Protein AF-A0A941G552-F1 (afdb_monomer_lite)

Structure (mmCIF, N/CA/C/O backbone):
data_AF-A0A941G552-F1
#
_entry.id   AF-A0A941G552-F1
#
loop_
_atom_site.group_PDB
_atom_site.id
_atom_site.type_symbol
_atom_site.label_atom_id
_atom_site.label_alt_id
_atom_site.label_comp_id
_atom_site.label_asym_id
_atom_site.label_entity_id
_atom_site.label_seq_id
_atom_site.pdbx_PDB_ins_code
_atom_site.Cartn_x
_atom_site.Cartn_y
_atom_site.Cartn_z
_atom_site.occupancy
_atom_site.B_iso_or_equiv
_atom_site.auth_seq_id
_atom_site.auth_comp_id
_atom_site.auth_asym_id
_atom_site.auth_atom_id
_atom_site.pdbx_PDB_model_num
ATOM 1 N N . ARG A 1 1 ? -12.454 6.865 2.301 1.00 63.09 1 ARG A N 1
ATOM 2 C CA . ARG A 1 1 ? -11.641 7.529 3.377 1.00 63.09 1 ARG A CA 1
ATOM 3 C C . ARG A 1 1 ? -10.643 6.498 3.904 1.00 63.09 1 ARG A C 1
ATOM 5 O O . ARG A 1 1 ? -11.066 5.371 4.062 1.00 63.09 1 ARG A O 1
ATOM 12 N N . ILE A 1 2 ? -9.383 6.837 4.217 1.00 68.19 2 ILE A N 1
ATOM 13 C CA . ILE A 1 2 ? -8.375 5.831 4.645 1.00 68.19 2 ILE A CA 1
ATOM 14 C C . ILE A 1 2 ? -8.476 5.408 6.127 1.00 68.19 2 ILE A C 1
ATOM 16 O O . ILE A 1 2 ? -7.845 4.450 6.547 1.00 68.19 2 ILE A O 1
ATOM 20 N N . ALA A 1 3 ? -9.291 6.089 6.937 1.00 70.69 3 ALA A N 1
ATOM 21 C CA . ALA A 1 3 ? -9.431 5.796 8.368 1.00 70.69 3 ALA A CA 1
ATOM 22 C C . ALA A 1 3 ? -9.748 4.318 8.720 1.00 70.69 3 ALA A C 1
ATOM 24 O O . ALA A 1 3 ? -9.161 3.827 9.684 1.00 70.69 3 ALA A O 1
ATOM 25 N N . PRO A 1 4 ? -10.599 3.582 7.969 1.00 74.56 4 PRO A N 1
ATOM 26 C CA . PRO A 1 4 ? -10.932 2.191 8.291 1.00 74.56 4 PRO A CA 1
ATOM 27 C C . PRO A 1 4 ? -9.757 1.212 8.180 1.00 74.56 4 PRO A C 1
ATOM 29 O O . PRO A 1 4 ? -9.762 0.198 8.869 1.00 74.56 4 PRO A O 1
ATOM 32 N N . VAL A 1 5 ? -8.734 1.513 7.368 1.00 73.75 5 VAL A N 1
ATOM 33 C CA . VAL A 1 5 ? -7.573 0.615 7.215 1.00 73.75 5 VAL A CA 1
ATOM 34 C C . VAL A 1 5 ? -6.493 0.829 8.264 1.00 73.75 5 VAL A C 1
ATOM 36 O O . VAL A 1 5 ? -5.571 0.025 8.362 1.00 73.75 5 VAL A O 1
ATOM 39 N N . ILE A 1 6 ? -6.594 1.883 9.075 1.00 77.56 6 ILE A N 1
ATOM 40 C CA . ILE A 1 6 ? -5.566 2.20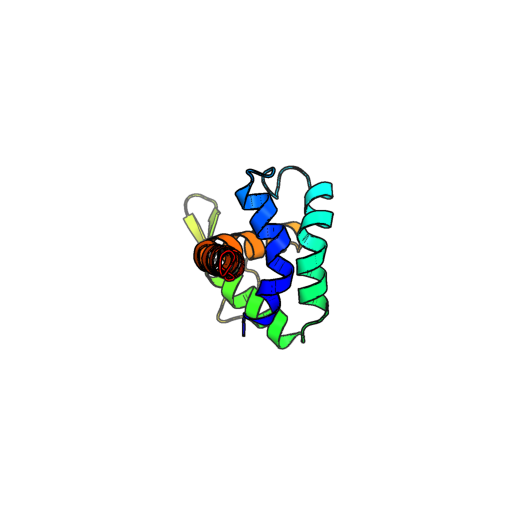3 10.068 1.00 77.56 6 ILE A CA 1
ATOM 41 C C . ILE A 1 6 ? -5.526 1.154 11.191 1.00 77.56 6 ILE A C 1
ATOM 43 O O . ILE A 1 6 ? -4.440 0.624 11.425 1.00 77.56 6 ILE A O 1
ATOM 47 N N . PRO A 1 7 ? -6.641 0.788 11.865 1.00 80.56 7 PRO A N 1
ATOM 48 C CA . PRO A 1 7 ? -6.585 -0.191 12.954 1.00 80.56 7 PRO A CA 1
ATOM 49 C C . PRO A 1 7 ? -6.032 -1.568 12.535 1.00 80.56 7 PRO A C 1
ATOM 51 O O . PRO A 1 7 ? -5.147 -2.066 13.233 1.00 80.56 7 PRO A O 1
ATOM 54 N N . PRO A 1 8 ? -6.445 -2.162 11.394 1.00 81.38 8 PRO A N 1
ATOM 55 C CA . PRO A 1 8 ? -5.886 -3.435 10.934 1.00 81.38 8 PRO A CA 1
ATOM 56 C C . PRO A 1 8 ? -4.397 -3.379 10.556 1.00 81.38 8 PRO A C 1
ATOM 58 O O . PRO A 1 8 ? -3.721 -4.404 10.570 1.00 81.38 8 PRO A O 1
ATOM 61 N N . LEU A 1 9 ? -3.862 -2.193 10.244 1.00 77.81 9 LEU A N 1
ATOM 62 C CA . LEU A 1 9 ? -2.456 -2.010 9.871 1.00 77.81 9 LEU A CA 1
ATOM 63 C C . LEU A 1 9 ? -1.508 -1.790 11.054 1.00 77.81 9 LEU A C 1
ATOM 65 O O . LEU A 1 9 ? -0.298 -1.924 10.877 1.00 77.81 9 LEU A O 1
ATOM 69 N N . ILE A 1 10 ? -2.016 -1.506 12.257 1.00 82.12 10 ILE A N 1
ATOM 70 C CA . ILE A 1 10 ? -1.194 -1.361 13.471 1.00 82.12 10 ILE A CA 1
ATOM 71 C C . ILE A 1 10 ? -0.270 -2.572 13.711 1.00 82.12 10 ILE A C 1
ATOM 73 O O . ILE A 1 10 ? 0.935 -2.353 13.870 1.00 82.12 10 ILE A O 1
ATOM 77 N N . PRO A 1 11 ? -0.750 -3.836 13.722 1.00 79.06 11 PRO A N 1
ATOM 78 C CA . PRO A 1 11 ? 0.131 -4.988 13.943 1.00 79.06 11 PRO A CA 1
ATOM 79 C C . PRO A 1 11 ? 1.198 -5.130 12.848 1.00 79.06 11 PRO A C 1
ATOM 81 O O . PRO A 1 11 ? 2.347 -5.464 13.143 1.00 79.06 11 PRO A O 1
ATOM 84 N N . VAL A 1 12 ? 0.846 -4.805 11.601 1.00 79.38 12 VAL A N 1
ATOM 85 C CA . VAL A 1 12 ? 1.774 -4.815 10.462 1.00 79.38 12 VAL A CA 1
ATOM 86 C C . VAL A 1 12 ? 2.875 -3.773 10.653 1.00 79.38 12 VAL A C 1
ATOM 88 O O . VAL A 1 12 ? 4.061 -4.080 10.519 1.00 79.38 12 VAL A O 1
ATOM 91 N N . TYR A 1 13 ? 2.491 -2.553 11.032 1.00 80.88 13 TYR A N 1
ATOM 92 C CA . TYR A 1 13 ? 3.412 -1.456 11.309 1.00 80.88 13 TYR A CA 1
ATOM 93 C C . TYR A 1 13 ? 4.376 -1.781 12.456 1.00 80.88 13 TYR A C 1
ATOM 95 O O . TYR A 1 13 ? 5.580 -1.582 12.305 1.00 80.88 13 TYR A O 1
ATOM 103 N N . LEU A 1 14 ? 3.881 -2.329 13.572 1.00 81.19 14 LEU A N 1
ATOM 104 C CA . LEU A 1 14 ? 4.721 -2.701 14.716 1.00 81.19 14 LEU A CA 1
ATOM 105 C C . LEU A 1 14 ? 5.785 -3.739 14.339 1.00 81.19 14 LEU A C 1
ATOM 107 O O . LEU A 1 14 ? 6.940 -3.59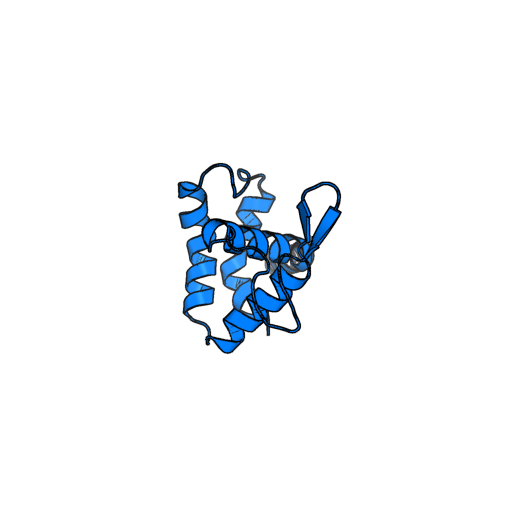8 14.737 1.00 81.19 14 LEU A O 1
ATOM 111 N N . ARG A 1 15 ? 5.429 -4.751 13.538 1.00 76.12 15 ARG A N 1
ATOM 112 C CA . ARG A 1 15 ? 6.378 -5.785 13.094 1.00 76.12 15 ARG A CA 1
ATOM 113 C C . ARG A 1 15 ? 7.440 -5.226 12.145 1.00 76.12 15 ARG A C 1
ATOM 115 O O . ARG A 1 15 ? 8.611 -5.575 12.265 1.00 76.12 15 ARG A O 1
ATOM 122 N N . LEU A 1 16 ? 7.048 -4.332 11.235 1.00 76.25 16 LEU A N 1
ATOM 123 C CA . LEU A 1 16 ? 7.987 -3.641 10.345 1.00 76.25 16 LEU A CA 1
ATOM 124 C C . LEU A 1 16 ? 8.932 -2.717 11.128 1.00 76.25 16 LEU A C 1
ATOM 126 O O . LEU A 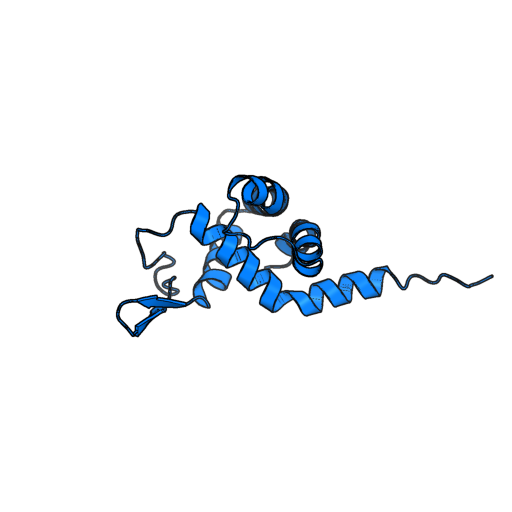1 16 ? 10.133 -2.711 10.869 1.00 76.25 16 LEU A O 1
ATOM 130 N N . ALA A 1 17 ? 8.416 -1.988 12.122 1.00 75.06 17 ALA A N 1
ATOM 131 C CA . ALA A 1 17 ? 9.210 -1.108 12.981 1.00 75.06 17 ALA A CA 1
ATOM 132 C C . ALA A 1 17 ? 10.234 -1.871 13.843 1.00 75.06 17 ALA A C 1
ATOM 134 O O . ALA A 1 17 ? 11.293 -1.334 14.153 1.00 75.06 17 ALA A O 1
ATOM 135 N N . GLN A 1 18 ? 9.951 -3.129 14.195 1.00 75.25 18 GLN A N 1
ATOM 136 C CA . GLN A 1 18 ? 10.860 -4.013 14.939 1.00 75.25 18 GLN A CA 1
ATOM 137 C C . GLN A 1 18 ? 11.945 -4.670 14.062 1.00 75.25 18 GLN A C 1
ATOM 139 O O . GLN A 1 18 ? 12.691 -5.516 14.550 1.00 75.25 18 GLN A O 1
ATOM 144 N N . GLY A 1 19 ? 12.057 -4.294 12.782 1.00 64.06 19 GLY A N 1
ATOM 145 C CA . GLY A 1 19 ? 13.052 -4.858 11.865 1.00 64.06 19 GLY A CA 1
ATOM 146 C C . GLY A 1 19 ? 12.655 -6.217 11.285 1.00 64.06 19 GLY A C 1
ATOM 147 O O . GLY A 1 19 ? 13.529 -7.021 10.968 1.00 64.06 19 GLY A O 1
ATOM 148 N N . GLY A 1 20 ? 11.350 -6.490 1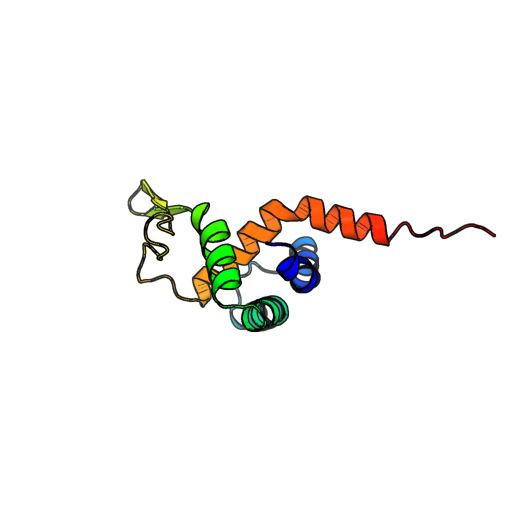1.164 1.00 60.31 20 GLY A N 1
ATOM 149 C CA . GLY A 1 20 ? 10.842 -7.696 10.511 1.00 60.31 20 GLY A CA 1
ATOM 150 C C . GLY A 1 20 ? 11.405 -7.887 9.097 1.00 60.31 20 GLY A C 1
ATOM 151 O O . GLY A 1 20 ? 11.749 -6.917 8.419 1.00 60.31 20 GLY A O 1
ATOM 152 N N . ALA A 1 21 ? 11.500 -9.151 8.667 1.00 60.09 21 ALA A N 1
ATOM 153 C CA . ALA A 1 21 ? 12.017 -9.526 7.352 1.00 60.09 21 ALA A CA 1
ATOM 154 C C . ALA A 1 21 ? 11.344 -8.720 6.224 1.00 60.09 21 ALA A C 1
ATOM 156 O O . ALA A 1 21 ? 10.158 -8.379 6.343 1.00 60.09 21 ALA A O 1
ATOM 157 N N . PRO A 1 22 ? 12.064 -8.417 5.126 1.00 61.44 22 PRO A N 1
ATOM 158 C CA . PRO A 1 22 ? 11.464 -7.785 3.964 1.00 61.44 22 PRO A CA 1
ATOM 159 C C . PRO A 1 22 ? 10.222 -8.568 3.553 1.00 61.44 22 PRO A C 1
ATOM 161 O O . PRO A 1 22 ? 10.277 -9.783 3.384 1.00 61.44 22 PRO A O 1
ATOM 164 N N . LEU A 1 23 ? 9.103 -7.860 3.385 1.00 65.12 23 LEU A N 1
ATOM 165 C CA . LEU A 1 23 ? 7.799 -8.445 3.048 1.00 65.12 23 LEU A CA 1
ATOM 166 C C . LEU A 1 23 ? 7.858 -9.404 1.844 1.00 65.12 23 LEU A C 1
ATOM 168 O O . LEU A 1 23 ? 6.976 -10.231 1.683 1.00 65.12 23 LEU A O 1
ATOM 172 N N . MET A 1 24 ? 8.879 -9.289 0.996 1.00 63.25 24 MET A N 1
ATOM 173 C CA . MET A 1 24 ? 9.018 -10.060 -0.235 1.00 63.25 24 MET A CA 1
ATOM 174 C C . MET A 1 24 ? 9.927 -11.296 -0.125 1.00 63.25 24 MET A C 1
ATOM 176 O O . MET A 1 24 ? 9.973 -12.060 -1.082 1.00 63.25 24 MET A O 1
ATOM 180 N N . ASP A 1 25 ? 10.617 -11.520 1.000 1.00 68.19 25 ASP A N 1
ATOM 181 C CA . ASP A 1 25 ? 11.585 -12.628 1.125 1.00 68.19 25 ASP A CA 1
ATOM 182 C C . ASP A 1 25 ? 10.955 -13.950 1.600 1.00 68.19 25 ASP A C 1
ATOM 184 O O . ASP A 1 25 ? 11.495 -15.019 1.316 1.00 68.19 25 ASP A O 1
ATOM 188 N N . ASP A 1 26 ? 9.809 -13.904 2.291 1.00 69.56 26 ASP A N 1
ATOM 189 C CA . ASP A 1 26 ? 9.055 -15.097 2.695 1.00 69.56 26 ASP A CA 1
ATOM 190 C C . ASP A 1 26 ? 7.544 -14.920 2.442 1.00 69.56 26 ASP A C 1
ATOM 192 O O . ASP A 1 26 ? 6.853 -14.265 3.234 1.00 69.56 26 ASP A O 1
ATOM 196 N N . PRO A 1 27 ? 7.000 -15.518 1.365 1.00 67.06 27 PRO A N 1
ATOM 197 C CA . PRO A 1 27 ? 5.592 -15.379 1.004 1.00 67.06 27 PRO A CA 1
ATOM 198 C C . PRO A 1 27 ? 4.630 -16.001 2.030 1.00 67.06 27 PRO A C 1
ATOM 200 O O . PRO A 1 27 ? 3.484 -15.561 2.121 1.00 67.06 27 PRO A O 1
ATOM 203 N N . SER A 1 28 ? 5.072 -16.978 2.830 1.00 70.31 28 SER A N 1
ATOM 204 C CA . SER A 1 28 ? 4.216 -17.617 3.843 1.00 70.31 28 SER A CA 1
ATOM 205 C C . SER A 1 28 ? 4.042 -16.700 5.053 1.00 70.31 28 SER A C 1
ATOM 207 O O . SER A 1 28 ? 2.920 -16.399 5.460 1.00 70.31 28 SER A O 1
ATOM 209 N N . SER A 1 29 ? 5.156 -16.161 5.560 1.00 70.69 29 SER A N 1
ATOM 210 C CA . SER A 1 29 ? 5.150 -15.155 6.630 1.00 70.69 29 SER A CA 1
ATOM 211 C C . SER A 1 29 ? 4.450 -13.858 6.222 1.00 70.69 29 SER A C 1
ATOM 213 O O . SER A 1 29 ? 3.881 -13.167 7.071 1.00 70.69 29 SER A O 1
ATOM 215 N N . LEU A 1 30 ? 4.492 -13.515 4.930 1.00 71.31 30 LEU A N 1
ATOM 216 C CA . LEU A 1 30 ? 3.786 -12.366 4.378 1.00 71.31 30 LEU A CA 1
ATOM 217 C C . LEU A 1 30 ? 2.267 -12.540 4.469 1.00 71.31 30 LEU A C 1
ATOM 219 O O . LEU A 1 30 ? 1.586 -11.608 4.891 1.00 71.31 30 LEU A O 1
ATOM 223 N N . GLY A 1 31 ? 1.741 -13.712 4.103 1.00 76.06 31 GLY A N 1
ATOM 224 C CA . GLY A 1 31 ? 0.304 -13.992 4.151 1.00 76.06 31 GLY A CA 1
ATOM 225 C C . GLY A 1 31 ? -0.276 -13.803 5.552 1.00 76.06 31 GLY A C 1
ATOM 226 O O . GLY A 1 31 ? -1.221 -13.039 5.730 1.00 76.06 31 GLY A O 1
ATOM 227 N N . GLU A 1 32 ? 0.354 -14.406 6.562 1.00 78.12 32 GLU A N 1
ATOM 228 C CA . GLU A 1 32 ? -0.071 -14.276 7.964 1.00 78.12 32 GLU A CA 1
ATOM 229 C C . GLU A 1 32 ? 0.023 -12.833 8.475 1.00 78.12 32 GLU A C 1
ATOM 231 O O . GLU A 1 32 ? -0.835 -12.364 9.223 1.00 78.12 32 GLU A O 1
ATOM 236 N N . LEU A 1 33 ? 1.067 -12.106 8.066 1.00 75.62 33 LEU A N 1
ATOM 237 C CA . LEU A 1 33 ? 1.257 -10.715 8.460 1.00 75.62 33 LEU A CA 1
ATOM 238 C C . LEU A 1 33 ? 0.211 -9.792 7.834 1.00 75.62 33 LEU A C 1
ATOM 240 O O . LEU A 1 33 ? -0.262 -8.868 8.492 1.00 75.62 33 LEU A O 1
ATOM 244 N N . LEU A 1 34 ? -0.117 -10.011 6.564 1.00 78.56 34 LEU A N 1
ATOM 245 C CA . LEU A 1 34 ? -1.079 -9.195 5.836 1.00 78.56 34 LEU A CA 1
ATOM 246 C C . LEU A 1 34 ? -2.524 -9.563 6.145 1.00 78.56 34 LEU A C 1
ATOM 248 O O . LEU A 1 34 ? -3.400 -8.760 5.836 1.00 78.56 34 LEU A O 1
ATOM 252 N N . GLN A 1 35 ? -2.778 -10.707 6.782 1.00 83.75 35 GLN A N 1
ATOM 253 C CA . GLN A 1 35 ? -4.128 -11.201 7.024 1.00 83.75 35 GLN A CA 1
ATOM 254 C C . GLN A 1 35 ? -5.069 -10.164 7.671 1.00 83.75 35 GLN A C 1
ATOM 256 O O . GLN A 1 35 ? -6.145 -9.931 7.125 1.00 83.75 35 GLN A O 1
ATOM 261 N N . PRO A 1 36 ? -4.680 -9.426 8.734 1.00 80.88 36 PRO A N 1
ATOM 262 C CA . PRO A 1 36 ? -5.547 -8.391 9.300 1.00 80.88 36 PRO A CA 1
ATOM 263 C C . PRO A 1 36 ? -5.881 -7.281 8.294 1.00 80.88 36 PRO A C 1
ATOM 265 O O . PRO A 1 36 ? -7.001 -6.772 8.262 1.00 80.88 36 PRO A O 1
ATOM 268 N N . PHE A 1 37 ? -4.919 -6.912 7.445 1.00 81.19 37 PHE A N 1
ATOM 269 C CA . PHE A 1 37 ? -5.131 -5.926 6.391 1.00 81.19 37 PHE A CA 1
ATOM 270 C C . PHE A 1 37 ? -6.055 -6.458 5.292 1.00 81.19 37 PHE A C 1
ATOM 272 O O . PHE A 1 37 ? -6.961 -5.738 4.875 1.00 81.19 37 PHE A O 1
ATOM 279 N N . THR A 1 38 ? -5.870 -7.703 4.846 1.00 83.31 38 THR A N 1
ATOM 280 C CA . THR A 1 38 ? -6.732 -8.315 3.826 1.00 83.31 38 THR A CA 1
ATOM 281 C C . THR A 1 38 ? -8.150 -8.539 4.338 1.00 83.31 38 THR A C 1
ATOM 283 O O . THR A 1 38 ? -9.091 -8.306 3.588 1.00 83.31 38 THR A O 1
ATOM 286 N N . ASP A 1 39 ? -8.321 -8.892 5.613 1.00 84.75 39 ASP A N 1
ATOM 287 C CA . ASP A 1 39 ? -9.636 -9.008 6.254 1.00 84.75 39 ASP A CA 1
ATOM 288 C C . ASP A 1 39 ? -10.323 -7.639 6.336 1.00 84.75 39 ASP A C 1
ATOM 290 O O . ASP A 1 39 ? -11.506 -7.501 6.022 1.00 84.75 39 ASP A O 1
ATOM 294 N N . GLY A 1 40 ? -9.564 -6.596 6.691 1.00 82.44 40 GLY A N 1
ATOM 295 C CA . GLY A 1 40 ? -10.041 -5.216 6.657 1.00 82.44 40 GLY A CA 1
ATOM 296 C C . GLY A 1 40 ? -10.451 -4.773 5.251 1.00 82.44 40 GLY A C 1
ATOM 297 O O . GLY A 1 40 ? -11.474 -4.109 5.102 1.00 82.44 40 GLY A O 1
ATOM 298 N N . LEU A 1 41 ? -9.690 -5.169 4.225 1.00 81.69 41 LEU A N 1
ATOM 299 C CA . LEU A 1 41 ? -10.004 -4.899 2.821 1.00 81.69 41 LEU A CA 1
ATOM 300 C C . LEU A 1 41 ? -11.274 -5.627 2.369 1.00 81.69 41 LEU A C 1
ATOM 302 O O . LEU A 1 41 ? -12.140 -5.005 1.765 1.00 81.69 41 LEU A O 1
ATOM 306 N N . ALA A 1 42 ? -11.415 -6.905 2.722 1.00 85.31 42 ALA A N 1
ATOM 307 C CA . ALA A 1 42 ? -12.573 -7.731 2.384 1.00 85.31 42 ALA A CA 1
ATOM 308 C C . ALA A 1 42 ? -13.869 -7.284 3.084 1.00 85.31 42 ALA A C 1
ATOM 310 O O . ALA A 1 42 ? -14.961 -7.529 2.579 1.00 85.31 42 ALA A O 1
ATOM 311 N N . ALA A 1 43 ? -13.763 -6.631 4.243 1.00 85.88 43 ALA A N 1
ATOM 312 C CA . ALA A 1 43 ? -14.905 -6.074 4.964 1.00 85.88 43 ALA A CA 1
ATOM 313 C C . ALA A 1 43 ? -15.369 -4.705 4.426 1.00 85.88 43 ALA A C 1
ATOM 315 O O . ALA A 1 43 ? -16.416 -4.203 4.850 1.00 85.88 43 ALA A O 1
ATOM 316 N N . MET A 1 44 ? -14.598 -4.073 3.534 1.00 85.38 44 MET A N 1
ATOM 317 C CA . MET A 1 44 ? -14.958 -2.794 2.922 1.00 85.38 44 MET A CA 1
ATOM 318 C C . MET A 1 44 ? -15.864 -2.985 1.706 1.00 85.38 44 MET A C 1
ATOM 320 O O . MET A 1 44 ? -15.927 -4.049 1.100 1.00 85.38 44 MET A O 1
ATOM 324 N N . LYS A 1 45 ? -16.580 -1.918 1.342 1.00 89.12 45 LYS A N 1
ATOM 325 C CA . LYS A 1 45 ? -17.259 -1.860 0.046 1.00 89.12 45 LYS A CA 1
ATOM 326 C C . LYS A 1 45 ? -16.212 -1.807 -1.061 1.00 89.12 45 LYS A C 1
ATOM 328 O O . LYS A 1 45 ? -15.191 -1.140 -0.884 1.00 89.12 45 LYS A O 1
ATOM 333 N N . ASP A 1 46 ? -16.520 -2.404 -2.206 1.00 87.50 46 ASP A N 1
ATOM 334 C CA . ASP A 1 46 ? -15.636 -2.420 -3.380 1.00 87.50 46 ASP A CA 1
ATOM 335 C C . ASP A 1 46 ? -15.118 -1.015 -3.731 1.00 87.50 46 ASP A C 1
ATOM 337 O O . ASP A 1 46 ? -13.924 -0.816 -3.919 1.00 87.50 46 ASP A O 1
ATOM 341 N N . GLU A 1 47 ? -15.991 -0.005 -3.677 1.00 88.19 47 GLU A N 1
ATOM 342 C CA . GLU A 1 47 ? -15.653 1.404 -3.929 1.00 88.19 47 GLU A CA 1
ATOM 343 C C . GLU A 1 47 ? -14.546 1.948 -3.004 1.00 88.19 47 GLU A C 1
ATOM 345 O O . GLU A 1 47 ? -13.680 2.713 -3.434 1.00 88.19 47 GLU A O 1
ATOM 350 N N . ASP A 1 48 ? -14.563 1.569 -1.723 1.00 87.19 48 ASP A N 1
ATOM 351 C CA . ASP A 1 48 ? -13.551 1.993 -0.753 1.00 87.19 48 ASP A CA 1
ATOM 352 C C . ASP A 1 48 ? -12.229 1.241 -0.976 1.00 87.19 48 ASP A C 1
ATOM 354 O O . ASP A 1 48 ? -11.156 1.845 -0.870 1.00 87.19 48 ASP A O 1
ATOM 358 N N . ALA A 1 49 ? -12.295 -0.048 -1.324 1.00 85.31 49 ALA A N 1
ATOM 359 C CA . ALA A 1 49 ? -11.126 -0.859 -1.655 1.00 85.31 49 ALA A CA 1
ATOM 360 C C . ALA A 1 49 ? -10.426 -0.348 -2.928 1.00 85.31 49 ALA A C 1
ATOM 362 O O . ALA A 1 49 ? -9.215 -0.108 -2.908 1.00 85.31 49 ALA A O 1
ATOM 363 N N . ASP A 1 50 ? -11.189 -0.084 -3.990 1.00 88.31 50 ASP A N 1
ATOM 364 C CA . ASP A 1 50 ? -10.704 0.490 -5.250 1.00 88.31 50 ASP A CA 1
ATOM 365 C C . ASP A 1 50 ? -10.090 1.873 -5.041 1.00 88.31 50 ASP A C 1
ATOM 367 O O . ASP A 1 50 ? -9.022 2.180 -5.581 1.00 88.31 50 ASP A O 1
ATOM 371 N N . TYR A 1 51 ? -10.710 2.701 -4.195 1.00 89.06 51 TYR A N 1
ATOM 372 C CA . TYR A 1 51 ? -10.153 3.998 -3.829 1.00 89.06 51 TYR A CA 1
ATOM 373 C C . TYR A 1 51 ? -8.779 3.862 -3.156 1.00 89.06 51 TYR A C 1
ATOM 375 O O . TYR A 1 51 ? -7.842 4.577 -3.518 1.00 89.06 51 TYR A O 1
ATOM 383 N N . ILE A 1 52 ? -8.632 2.949 -2.191 1.00 88.00 52 ILE A N 1
ATOM 384 C CA . ILE A 1 52 ? -7.356 2.721 -1.497 1.00 88.00 52 ILE A CA 1
ATOM 385 C C . ILE A 1 52 ? -6.297 2.208 -2.472 1.00 88.00 52 ILE A C 1
ATOM 387 O O . ILE A 1 52 ? -5.182 2.733 -2.481 1.00 88.00 52 ILE A O 1
ATOM 391 N N . MET A 1 53 ? -6.647 1.234 -3.316 1.00 88.88 53 MET A N 1
ATOM 392 C CA . MET A 1 53 ? -5.747 0.713 -4.346 1.00 88.88 53 MET A CA 1
ATOM 393 C C . MET A 1 53 ? -5.276 1.833 -5.276 1.00 88.88 53 MET A C 1
ATOM 395 O O . MET A 1 53 ? -4.071 2.006 -5.456 1.00 88.88 53 MET A O 1
ATOM 399 N N . GLY A 1 54 ? -6.193 2.656 -5.788 1.00 91.62 54 GLY A N 1
ATOM 400 C CA . GLY A 1 54 ? -5.858 3.760 -6.684 1.00 91.62 54 GLY A CA 1
ATOM 401 C C . GLY A 1 54 ? -4.976 4.831 -6.038 1.00 91.62 54 GLY A C 1
ATOM 402 O O . GLY A 1 54 ? -4.017 5.291 -6.659 1.00 91.62 54 GLY A O 1
ATOM 403 N N . VAL A 1 55 ? -5.247 5.203 -4.783 1.00 91.44 55 VAL A N 1
ATOM 404 C CA . VAL A 1 55 ? -4.428 6.178 -4.041 1.00 91.44 55 VAL A CA 1
ATOM 405 C C . VAL A 1 55 ? -3.028 5.632 -3.769 1.00 91.44 55 VAL A C 1
ATOM 407 O O . VAL A 1 55 ? -2.042 6.336 -3.987 1.00 91.44 55 VAL A O 1
ATOM 410 N N . CYS A 1 56 ? -2.920 4.385 -3.306 1.00 92.81 56 CYS A N 1
ATOM 411 C CA . CYS A 1 56 ? -1.635 3.801 -2.941 1.00 92.81 56 CYS A CA 1
ATOM 412 C C . CYS A 1 56 ? -0.785 3.457 -4.165 1.00 92.81 56 CYS A C 1
ATOM 414 O O . CYS A 1 56 ? 0.399 3.774 -4.192 1.00 92.81 56 CYS A O 1
ATOM 416 N N . LEU A 1 57 ? -1.364 2.839 -5.193 1.00 94.69 57 LEU A N 1
ATOM 417 C CA . LEU A 1 57 ? -0.622 2.448 -6.392 1.00 94.69 57 LEU A CA 1
ATOM 418 C C . LEU A 1 57 ? -0.339 3.641 -7.314 1.00 94.69 57 LEU A C 1
ATOM 420 O O . LEU A 1 57 ? 0.647 3.623 -8.048 1.00 94.69 57 LEU A O 1
ATOM 424 N N . GLY A 1 58 ? -1.143 4.705 -7.240 1.00 94.75 58 GLY A N 1
ATOM 425 C CA . GLY A 1 58 ? -0.944 5.931 -8.017 1.00 94.75 58 GLY A CA 1
ATOM 426 C C . GLY A 1 58 ? 0.366 6.668 -7.718 1.00 94.75 58 GLY A C 1
ATOM 427 O O . GLY A 1 58 ? 0.830 7.434 -8.559 1.00 94.75 58 GLY A O 1
ATOM 428 N N . VAL A 1 59 ? 0.984 6.423 -6.557 1.00 94.06 59 VAL A N 1
ATOM 429 C CA . VAL A 1 59 ? 2.281 7.013 -6.175 1.00 94.06 59 VAL A CA 1
ATOM 430 C C . VAL A 1 59 ? 3.468 6.072 -6.401 1.00 94.06 59 VAL A C 1
ATOM 432 O O . VAL A 1 59 ? 4.603 6.428 -6.091 1.00 94.06 59 VAL A O 1
ATOM 435 N N . VAL A 1 60 ? 3.230 4.869 -6.928 1.00 94.88 60 VAL A N 1
ATOM 436 C CA . VAL A 1 60 ? 4.271 3.856 -7.116 1.00 94.88 60 VAL A CA 1
ATOM 437 C C . VAL A 1 60 ? 4.771 3.872 -8.559 1.00 94.88 60 VAL A C 1
ATOM 439 O O . VAL A 1 60 ? 4.003 3.879 -9.524 1.00 94.88 60 VAL A O 1
ATOM 442 N N . GLN A 1 61 ? 6.094 3.835 -8.703 1.00 95.62 61 GLN A N 1
ATOM 443 C CA . GLN A 1 61 ? 6.767 3.718 -9.989 1.00 95.62 61 GLN A CA 1
ATOM 444 C C . GLN A 1 61 ? 7.639 2.465 -10.021 1.00 95.62 61 GLN A C 1
ATOM 446 O O . GLN A 1 61 ? 8.258 2.092 -9.024 1.00 95.62 61 GLN A O 1
ATOM 451 N N . ARG A 1 62 ? 7.708 1.833 -11.192 1.00 94.12 62 ARG A N 1
ATOM 452 C CA . ARG A 1 62 ? 8.595 0.709 -11.491 1.00 94.12 62 ARG A CA 1
ATOM 453 C C . ARG A 1 62 ? 9.653 1.166 -12.481 1.00 94.12 62 ARG A C 1
ATOM 455 O O . ARG A 1 62 ? 9.334 1.813 -13.477 1.00 94.12 62 ARG A O 1
ATOM 462 N N . GLN A 1 63 ? 10.902 0.793 -12.224 1.00 95.75 63 GLN A N 1
ATOM 463 C CA . GLN A 1 63 ? 11.972 0.967 -13.194 1.00 95.75 63 GLN A CA 1
ATOM 464 C C . GLN A 1 63 ? 11.954 -0.195 -14.192 1.00 95.75 63 GLN A C 1
ATOM 466 O O . GLN A 1 63 ? 11.971 -1.362 -13.799 1.00 95.75 63 GLN A O 1
ATOM 471 N N . GLN A 1 64 ? 11.943 0.119 -15.483 1.00 90.75 64 GLN A N 1
ATOM 472 C CA . GLN A 1 64 ? 12.059 -0.854 -16.563 1.00 90.75 64 GLN A CA 1
ATOM 473 C C . GLN A 1 64 ? 12.824 -0.230 -17.731 1.00 90.75 64 GLN A C 1
ATOM 475 O O . GLN A 1 64 ? 12.571 0.911 -18.108 1.00 90.75 64 GLN A O 1
ATOM 480 N N . ASN A 1 65 ? 13.772 -0.973 -18.308 1.00 90.06 65 ASN A N 1
ATOM 481 C CA . ASN A 1 65 ? 14.550 -0.550 -19.481 1.00 90.06 65 ASN A CA 1
ATOM 482 C C . ASN A 1 65 ? 15.180 0.855 -19.347 1.00 90.06 65 ASN A C 1
ATOM 484 O O . ASN A 1 65 ? 15.240 1.613 -20.309 1.00 90.06 65 ASN A O 1
ATOM 488 N N . GLY A 1 66 ? 15.633 1.215 -18.142 1.00 93.69 66 GLY A N 1
ATOM 489 C CA . GLY A 1 66 ? 16.258 2.514 -17.869 1.00 93.69 66 GLY A CA 1
ATOM 490 C C . GLY A 1 66 ? 15.288 3.687 -17.677 1.00 93.69 66 GLY A C 1
ATOM 491 O O . GLY A 1 66 ? 15.749 4.803 -17.453 1.00 93.69 66 GLY A O 1
ATOM 492 N N . ALA A 1 67 ? 13.974 3.457 -17.704 1.00 94.75 67 ALA A N 1
ATOM 493 C CA . ALA A 1 67 ? 12.951 4.470 -17.450 1.00 94.75 67 ALA A CA 1
ATOM 494 C C . ALA A 1 67 ? 12.075 4.100 -16.244 1.00 94.75 67 ALA A C 1
ATOM 496 O O . ALA A 1 67 ? 11.929 2.927 -15.902 1.00 94.75 67 ALA A O 1
ATOM 497 N N . TRP A 1 68 ? 11.483 5.107 -15.604 1.00 96.06 68 TRP A N 1
ATOM 498 C CA . TRP A 1 68 ? 10.464 4.924 -14.571 1.00 96.06 68 TRP A CA 1
ATOM 499 C C . TRP A 1 68 ? 9.079 5.058 -15.190 1.00 96.06 68 TRP A C 1
ATOM 501 O O . TRP A 1 68 ? 8.818 6.002 -15.933 1.00 96.06 68 TRP A O 1
ATOM 511 N N . ALA A 1 69 ? 8.192 4.127 -14.863 1.00 95.44 69 ALA A N 1
ATOM 512 C CA . ALA A 1 69 ? 6.806 4.147 -15.298 1.00 95.44 69 ALA A CA 1
ATOM 513 C C . ALA A 1 69 ? 5.876 3.924 -14.106 1.00 95.44 69 ALA A C 1
ATOM 515 O O . ALA A 1 69 ? 6.185 3.155 -13.193 1.00 95.44 69 ALA A O 1
ATOM 516 N N . ASN A 1 70 ? 4.732 4.605 -14.117 1.00 96.19 70 ASN A N 1
ATOM 517 C CA . ASN A 1 70 ? 3.722 4.446 -13.078 1.00 96.19 70 ASN A CA 1
ATOM 518 C C . ASN A 1 70 ? 3.110 3.049 -13.165 1.00 96.19 70 ASN A C 1
ATOM 520 O O . ASN A 1 70 ? 2.770 2.578 -14.250 1.00 96.19 70 ASN A O 1
ATOM 524 N N . VAL A 1 71 ? 2.941 2.402 -12.015 1.00 95.88 71 VAL A N 1
ATOM 525 C CA . VAL A 1 71 ? 2.343 1.060 -11.949 1.00 95.88 71 VAL A CA 1
ATOM 526 C C . VAL A 1 71 ? 0.824 1.090 -12.112 1.00 95.88 71 VAL A C 1
ATOM 528 O O . VAL A 1 71 ? 0.222 0.080 -12.470 1.00 95.88 71 VAL A O 1
ATOM 531 N N . TRP A 1 72 ? 0.212 2.256 -11.895 1.00 96.25 72 TRP A N 1
ATOM 532 C CA . TRP A 1 72 ? -1.228 2.471 -11.941 1.00 96.25 72 TRP A CA 1
ATOM 533 C C . TRP A 1 72 ? -1.595 3.646 -12.843 1.00 96.25 72 TRP A C 1
ATOM 535 O O . TRP A 1 72 ? -0.980 4.714 -12.779 1.00 96.25 72 TRP A O 1
ATOM 545 N N . SER A 1 73 ? -2.636 3.465 -13.653 1.00 94.69 73 SER A N 1
ATOM 546 C CA . SER A 1 73 ? -3.267 4.545 -14.406 1.00 94.69 73 SER A CA 1
ATOM 547 C C . SER A 1 73 ? -4.397 5.150 -13.584 1.00 94.69 73 SER A C 1
ATOM 549 O O . SER A 1 73 ? -5.438 4.526 -13.398 1.00 94.69 73 SER A O 1
ATOM 551 N N . THR A 1 74 ? -4.227 6.383 -13.107 1.00 88.88 74 THR A N 1
ATOM 552 C CA . THR A 1 74 ? -5.273 7.086 -12.343 1.00 88.88 74 THR A CA 1
ATOM 553 C C . THR A 1 74 ? -6.477 7.474 -13.200 1.00 88.88 74 THR A C 1
ATOM 555 O O . THR A 1 74 ? -7.581 7.572 -12.676 1.00 88.88 74 THR A O 1
ATOM 558 N N . SER A 1 75 ? -6.291 7.665 -14.510 1.00 90.44 75 SER A N 1
ATOM 559 C CA . SER A 1 75 ? -7.376 8.002 -15.439 1.00 90.44 75 SER A CA 1
ATOM 560 C C . SER A 1 75 ? -8.216 6.792 -15.844 1.00 90.44 75 SER A C 1
ATOM 562 O O . SER A 1 75 ? -9.403 6.947 -16.113 1.00 90.44 75 SER A O 1
ATOM 564 N N . GLN A 1 76 ? -7.611 5.602 -15.898 1.00 91.50 76 GLN A N 1
ATOM 565 C CA . GLN A 1 76 ? -8.298 4.364 -16.278 1.00 91.50 76 GLN A CA 1
ATOM 566 C C . GLN A 1 76 ? -8.652 3.476 -15.080 1.00 91.50 76 GLN A C 1
ATOM 568 O O . GLN A 1 76 ? -9.463 2.573 -15.236 1.00 91.50 76 GLN A O 1
ATOM 573 N N . GLY A 1 77 ? -8.063 3.716 -13.905 1.00 90.12 77 GLY A N 1
ATOM 574 C CA . GLY A 1 77 ? -8.302 2.914 -12.705 1.00 90.12 77 GLY A CA 1
ATOM 575 C C . GLY A 1 77 ? -7.783 1.482 -12.827 1.00 90.12 77 GLY A C 1
ATOM 576 O O . GLY A 1 77 ? -8.422 0.566 -12.325 1.00 90.12 77 GLY A O 1
ATOM 577 N N . VAL A 1 78 ? -6.662 1.274 -13.527 1.00 91.50 78 VAL A N 1
ATOM 578 C CA . VAL A 1 78 ? -6.118 -0.069 -13.784 1.00 91.50 78 VAL A CA 1
ATOM 579 C C . VAL A 1 78 ? -4.603 -0.136 -13.638 1.00 91.50 78 VAL A C 1
ATOM 581 O O . VAL A 1 78 ? -3.882 0.858 -13.788 1.00 91.50 78 VAL A O 1
ATOM 584 N N . CYS A 1 79 ? -4.122 -1.354 -13.399 1.00 93.06 79 CYS A N 1
ATOM 585 C CA . CYS A 1 79 ? -2.708 -1.681 -13.383 1.00 93.06 79 CYS A CA 1
ATOM 586 C C . CYS A 1 79 ? -2.106 -1.577 -14.794 1.00 93.06 79 CYS A C 1
ATOM 588 O O . CYS A 1 79 ? -2.681 -2.063 -15.768 1.00 93.06 79 CYS A O 1
ATOM 590 N N . MET A 1 80 ? -0.939 -0.945 -14.909 1.00 95.00 80 MET A N 1
ATOM 591 C CA . MET A 1 80 ? -0.262 -0.742 -16.198 1.00 95.00 80 MET A CA 1
ATOM 592 C C . MET A 1 80 ? 0.569 -1.955 -16.633 1.00 95.00 80 MET A C 1
ATOM 594 O O . MET A 1 80 ? 0.974 -2.030 -17.792 1.00 95.00 80 MET A O 1
ATOM 598 N N . PHE A 1 81 ? 0.815 -2.910 -15.729 1.00 94.12 81 PHE A N 1
ATOM 599 C CA . PHE A 1 81 ? 1.623 -4.091 -16.009 1.00 94.12 81 PHE A CA 1
ATOM 600 C C . PHE A 1 81 ? 0.849 -5.371 -15.703 1.00 94.12 81 PHE A C 1
ATOM 602 O O . PHE A 1 81 ? 0.223 -5.494 -14.656 1.00 94.12 81 PHE A O 1
ATOM 609 N N . GLN A 1 82 ? 0.921 -6.328 -16.625 1.00 91.12 82 GLN A N 1
ATOM 610 C CA . GLN A 1 82 ? 0.175 -7.589 -16.560 1.00 91.12 82 GLN A CA 1
ATOM 611 C C . GLN A 1 82 ? 0.806 -8.616 -15.607 1.00 91.12 82 GLN A C 1
ATOM 613 O O . GLN A 1 82 ? 0.151 -9.575 -15.220 1.00 91.12 82 GLN A O 1
ATOM 618 N N . ASP A 1 83 ? 2.077 -8.431 -15.242 1.00 90.94 83 ASP A N 1
ATOM 619 C CA . ASP A 1 83 ? 2.820 -9.303 -14.326 1.00 90.94 83 ASP A CA 1
ATOM 620 C C . ASP A 1 83 ? 2.618 -8.943 -12.843 1.00 90.94 83 ASP A C 1
ATOM 622 O O . ASP A 1 83 ? 3.205 -9.584 -11.977 1.00 90.94 83 ASP A O 1
ATOM 626 N N . MET A 1 84 ? 1.802 -7.929 -12.531 1.00 90.94 84 MET A N 1
ATOM 627 C CA . MET A 1 84 ? 1.460 -7.572 -11.154 1.00 90.94 84 MET A CA 1
ATOM 628 C C . MET A 1 84 ? 0.166 -8.250 -10.715 1.00 90.94 84 MET A C 1
ATOM 630 O O . MET A 1 84 ? -0.934 -7.777 -10.995 1.00 90.94 84 MET A O 1
ATOM 634 N N . ASP A 1 85 ? 0.317 -9.341 -9.976 1.00 87.94 85 ASP A N 1
ATOM 635 C CA . ASP A 1 85 ? -0.775 -9.978 -9.250 1.00 87.94 85 ASP A CA 1
ATOM 636 C C . ASP A 1 85 ? -0.950 -9.382 -7.838 1.00 87.94 85 ASP A C 1
ATOM 638 O O . ASP A 1 85 ? -0.218 -8.485 -7.403 1.00 87.94 85 ASP A O 1
ATOM 642 N N . LEU A 1 86 ? -1.936 -9.893 -7.093 1.00 83.62 86 LEU A N 1
ATOM 643 C CA . LEU A 1 86 ? -2.186 -9.476 -5.710 1.00 83.62 86 LEU A CA 1
ATOM 644 C C . LEU A 1 86 ? -0.989 -9.719 -4.777 1.00 83.62 86 LEU A C 1
ATOM 646 O O . LEU A 1 86 ? -0.818 -8.966 -3.818 1.00 83.62 86 LEU A O 1
ATOM 650 N N . GLY A 1 87 ? -0.144 -10.714 -5.064 1.00 83.06 87 GLY A N 1
ATOM 651 C CA . GLY A 1 87 ? 1.071 -10.996 -4.302 1.00 83.06 87 GLY A CA 1
ATOM 652 C C . GLY A 1 87 ? 2.115 -9.885 -4.424 1.00 83.06 87 GLY A C 1
ATOM 653 O O . GLY A 1 87 ? 2.849 -9.633 -3.473 1.00 83.06 87 GLY A O 1
ATOM 654 N N . VAL A 1 88 ? 2.137 -9.162 -5.547 1.00 87.56 88 VAL A N 1
ATOM 655 C CA . VAL A 1 88 ? 2.981 -7.969 -5.736 1.00 87.56 88 VAL A CA 1
ATOM 656 C C . VAL A 1 88 ? 2.271 -6.695 -5.270 1.00 87.56 88 VAL A C 1
ATOM 658 O O . VAL A 1 88 ? 2.879 -5.838 -4.623 1.00 87.56 88 VAL A O 1
ATOM 661 N N . ILE A 1 89 ? 0.979 -6.565 -5.572 1.00 89.06 89 ILE A N 1
ATOM 662 C CA . ILE A 1 89 ? 0.190 -5.355 -5.306 1.00 89.06 89 ILE A CA 1
ATOM 663 C C . ILE A 1 89 ? 0.006 -5.112 -3.802 1.00 89.06 89 ILE A C 1
ATOM 665 O O . ILE A 1 89 ? 0.232 -3.993 -3.333 1.00 89.06 89 ILE A O 1
ATOM 669 N N . LEU A 1 90 ? -0.379 -6.132 -3.027 1.00 86.69 90 LEU A N 1
ATOM 670 C CA . LEU A 1 90 ? -0.690 -5.961 -1.603 1.00 86.69 90 LEU A CA 1
ATOM 671 C C . LEU A 1 90 ? 0.526 -5.488 -0.784 1.00 86.69 90 LEU A C 1
ATOM 673 O O . LEU A 1 90 ? 0.382 -4.517 -0.031 1.00 86.69 90 LEU A O 1
ATOM 677 N N . PRO A 1 91 ? 1.739 -6.056 -0.948 1.00 85.31 91 PRO A N 1
ATOM 678 C CA . PRO A 1 91 ? 2.927 -5.542 -0.269 1.00 85.31 91 PRO A CA 1
ATOM 679 C C . PRO A 1 91 ? 3.269 -4.097 -0.635 1.00 85.31 91 PRO A C 1
ATOM 681 O O . PRO A 1 91 ? 3.708 -3.340 0.233 1.00 85.31 91 PRO A O 1
ATOM 684 N N . LEU A 1 92 ? 3.066 -3.690 -1.895 1.00 90.31 92 LEU A N 1
ATOM 685 C CA . LEU A 1 92 ? 3.294 -2.305 -2.320 1.00 90.31 92 LEU A CA 1
ATOM 686 C C . LEU A 1 92 ? 2.337 -1.349 -1.610 1.00 90.31 92 LEU A C 1
ATOM 688 O O . LEU A 1 92 ? 2.784 -0.334 -1.076 1.00 90.31 92 LEU A O 1
ATOM 692 N N . ILE A 1 93 ? 1.050 -1.694 -1.538 1.00 89.62 93 ILE A N 1
ATOM 693 C CA . ILE A 1 93 ? 0.046 -0.898 -0.821 1.00 89.62 93 ILE A CA 1
ATOM 694 C C . ILE A 1 93 ? 0.439 -0.745 0.649 1.00 89.62 93 ILE A C 1
ATOM 696 O O . ILE A 1 93 ? 0.513 0.377 1.153 1.00 89.62 93 ILE A O 1
ATOM 700 N N . VAL A 1 94 ? 0.773 -1.845 1.328 1.00 85.19 94 VAL A N 1
ATOM 701 C CA . VAL A 1 94 ? 1.209 -1.801 2.731 1.00 85.19 94 VAL A CA 1
ATOM 702 C C . VAL A 1 94 ? 2.456 -0.947 2.909 1.00 85.19 94 VAL A C 1
ATOM 704 O O 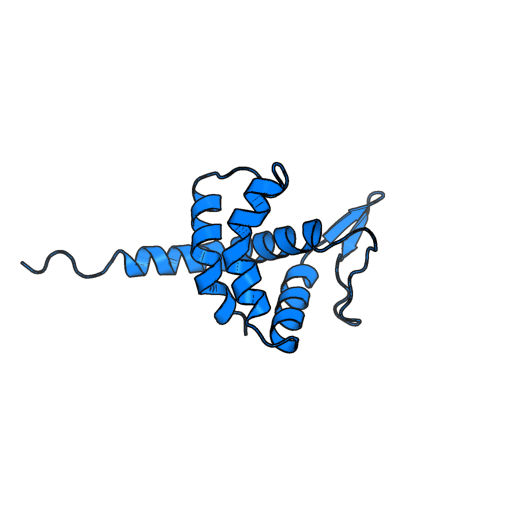. VAL A 1 94 ? 2.530 -0.161 3.856 1.00 85.19 94 VAL A O 1
ATOM 707 N N . ARG A 1 95 ? 3.422 -1.033 1.993 1.00 85.75 95 ARG A N 1
ATOM 708 C CA . ARG A 1 95 ? 4.635 -0.212 2.045 1.00 85.75 95 ARG A CA 1
ATOM 709 C C . ARG A 1 95 ? 4.330 1.273 1.873 1.00 85.75 95 ARG A C 1
ATOM 711 O O . ARG A 1 95 ? 4.843 2.082 2.638 1.00 85.75 95 ARG A O 1
ATOM 718 N N . VAL A 1 96 ? 3.455 1.633 0.937 1.00 90.44 96 VAL A N 1
ATOM 719 C CA . VAL A 1 96 ? 3.014 3.023 0.751 1.00 90.44 96 VAL A CA 1
ATOM 720 C C . VAL A 1 96 ? 2.313 3.535 2.005 1.00 90.44 96 VAL A C 1
ATOM 722 O O . VAL A 1 96 ? 2.644 4.621 2.484 1.00 90.44 96 VAL A O 1
ATOM 725 N N . ILE A 1 97 ? 1.384 2.762 2.573 1.00 86.50 97 ILE A N 1
ATOM 726 C CA . ILE A 1 97 ? 0.645 3.186 3.765 1.00 86.50 97 ILE A CA 1
ATOM 727 C C . ILE A 1 97 ? 1.587 3.330 4.961 1.00 86.50 97 ILE A C 1
ATOM 729 O O . ILE A 1 97 ? 1.547 4.343 5.651 1.00 86.50 97 ILE A O 1
ATOM 733 N N . THR A 1 98 ? 2.467 2.363 5.199 1.00 81.00 98 THR A N 1
ATOM 734 C CA . THR A 1 98 ? 3.399 2.399 6.337 1.00 81.00 98 THR A CA 1
ATOM 735 C C . THR A 1 98 ? 4.443 3.504 6.204 1.00 81.00 98 THR A C 1
ATOM 737 O O . THR A 1 98 ? 4.775 4.132 7.206 1.00 81.00 98 THR A O 1
ATOM 740 N N . GLN A 1 99 ? 4.911 3.818 4.993 1.00 84.69 99 GLN A N 1
ATOM 741 C CA . GLN A 1 99 ? 5.823 4.943 4.769 1.00 84.69 99 GLN A CA 1
ATOM 742 C C . GLN A 1 99 ? 5.142 6.303 4.966 1.00 84.69 99 GLN A C 1
ATOM 744 O O . GLN A 1 99 ? 5.730 7.188 5.580 1.00 84.69 99 GLN A O 1
ATOM 749 N N . ASN A 1 100 ? 3.906 6.473 4.486 1.00 85.19 100 ASN A N 1
ATOM 750 C CA . ASN A 1 100 ? 3.212 7.764 4.550 1.00 85.19 100 ASN A CA 1
ATOM 751 C C . ASN A 1 100 ? 2.480 7.998 5.882 1.00 85.19 100 ASN A C 1
ATOM 753 O O . ASN A 1 100 ? 2.408 9.129 6.355 1.00 85.19 100 ASN A O 1
ATOM 757 N N . LEU A 1 101 ? 1.942 6.943 6.501 1.00 83.44 101 LEU A N 1
ATOM 758 C CA . LEU A 1 101 ? 1.204 7.006 7.768 1.00 83.44 101 LEU A CA 1
ATOM 759 C C . LEU A 1 101 ? 2.025 6.534 8.973 1.00 83.44 101 LEU A C 1
ATOM 761 O O . LEU A 1 101 ? 1.535 6.613 10.096 1.00 83.44 101 LEU A O 1
ATOM 765 N N . GLY A 1 102 ? 3.260 6.066 8.780 1.00 80.75 102 GLY A N 1
ATOM 766 C CA . GLY A 1 102 ? 4.145 5.618 9.859 1.00 80.75 102 GLY A CA 1
ATOM 767 C C . GLY A 1 102 ? 4.281 6.630 11.002 1.00 80.75 102 GLY A C 1
ATOM 768 O O . GLY A 1 102 ? 3.994 6.270 12.142 1.00 80.75 102 GLY A O 1
ATOM 769 N N . PRO A 1 103 ? 4.617 7.906 10.725 1.00 83.81 103 PRO A N 1
ATOM 770 C CA . PRO A 1 103 ? 4.696 8.940 11.760 1.00 83.81 103 PRO A CA 1
ATOM 771 C C . PRO A 1 103 ? 3.371 9.163 12.505 1.00 83.81 103 PRO A C 1
ATOM 773 O O . PRO A 1 103 ? 3.364 9.396 13.712 1.00 83.81 103 PRO A O 1
ATOM 776 N N . PHE A 1 104 ? 2.238 9.048 11.805 1.00 83.00 104 PHE A N 1
ATOM 777 C CA . PHE A 1 104 ? 0.913 9.157 12.413 1.00 83.00 104 PHE A CA 1
ATOM 778 C C . PHE A 1 104 ? 0.609 7.966 13.333 1.00 83.00 104 PHE A C 1
ATOM 780 O O . PHE A 1 104 ? 0.191 8.165 14.471 1.00 83.00 104 PHE A O 1
ATOM 787 N N . MET A 1 105 ? 0.871 6.735 12.882 1.00 82.56 105 MET A N 1
ATOM 788 C CA . MET A 1 105 ? 0.694 5.522 13.690 1.00 82.56 105 MET A CA 1
ATOM 789 C C . MET A 1 105 ? 1.604 5.525 14.922 1.00 82.56 105 MET A C 1
ATOM 791 O O . MET A 1 105 ? 1.151 5.190 16.015 1.00 82.56 105 MET A O 1
ATOM 795 N N . GLN A 1 106 ? 2.852 5.978 14.783 1.00 82.06 106 GLN A N 1
ATOM 796 C CA . GLN A 1 106 ? 3.760 6.181 15.913 1.00 82.06 106 GLN A CA 1
ATOM 797 C C . GLN A 1 106 ? 3.198 7.197 16.916 1.00 82.06 106 GLN A C 1
ATOM 799 O O . GLN A 1 106 ? 3.208 6.939 18.119 1.00 82.06 106 GLN A O 1
ATOM 804 N N . GLY A 1 107 ? 2.666 8.318 16.416 1.00 82.06 107 GLY A N 1
ATOM 805 C CA . GLY A 1 107 ? 1.982 9.345 17.204 1.00 82.06 107 GLY A CA 1
ATOM 806 C C . GLY A 1 107 ? 0.795 8.798 18.003 1.00 82.06 107 GLY A C 1
ATOM 807 O O . GLY A 1 107 ? 0.675 9.053 19.200 1.00 82.06 107 GLY A O 1
ATOM 808 N N . LEU A 1 108 ? -0.055 7.987 17.367 1.00 81.75 108 LEU A N 1
ATOM 809 C CA . LEU A 1 108 ? -1.178 7.326 18.037 1.00 81.75 108 LEU A CA 1
ATOM 810 C C . LEU A 1 108 ? -0.708 6.381 19.151 1.00 81.75 108 LEU A C 1
ATOM 812 O O . LEU A 1 108 ? -1.256 6.404 20.252 1.00 81.75 108 LEU A O 1
ATOM 816 N N . LEU A 1 109 ? 0.318 5.572 18.884 1.00 79.19 109 LEU A N 1
ATOM 817 C CA . LEU A 1 109 ? 0.848 4.605 19.847 1.00 79.19 109 LEU A CA 1
ATOM 818 C C . LEU A 1 109 ? 1.512 5.293 21.048 1.00 79.19 109 LEU A C 1
ATOM 820 O O . LEU A 1 109 ? 1.275 4.891 22.187 1.00 79.19 109 LEU A O 1
ATOM 824 N N . THR A 1 110 ? 2.284 6.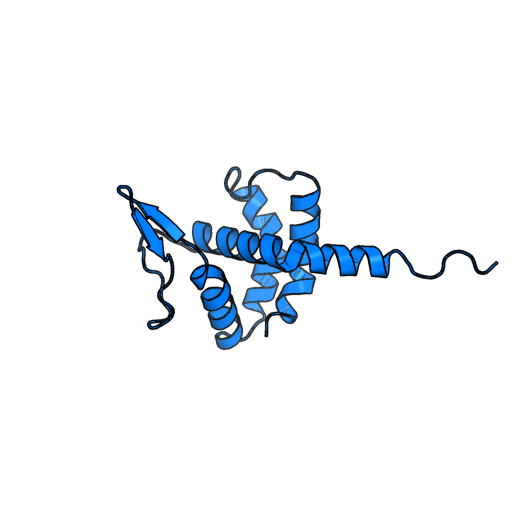363 20.826 1.00 77.19 110 THR A N 1
ATOM 825 C CA . THR A 1 110 ? 2.893 7.128 21.928 1.00 77.19 110 THR A CA 1
ATOM 826 C C . THR A 1 110 ? 1.860 7.921 22.729 1.00 77.19 110 THR A C 1
ATOM 828 O O . THR A 1 110 ? 2.030 8.078 23.938 1.00 77.19 110 THR A O 1
ATOM 831 N N . SER A 1 111 ? 0.780 8.388 22.092 1.00 71.19 111 SER A N 1
ATOM 832 C CA . SER A 1 111 ? -0.310 9.103 22.766 1.00 71.19 111 SER A CA 1
ATOM 833 C C . SER A 1 111 ? -1.179 8.177 23.619 1.00 71.19 111 SER A C 1
ATOM 835 O O . SER A 1 111 ? -1.687 8.608 24.647 1.00 71.19 111 SER A O 1
ATOM 837 N N . GLN A 1 112 ? -1.349 6.912 23.226 1.00 59.56 112 GLN A N 1
ATOM 838 C CA . GLN A 1 112 ? -2.078 5.918 24.026 1.00 59.56 112 GLN A CA 1
ATOM 839 C C . GLN A 1 112 ? -1.235 5.384 25.198 1.00 59.56 112 GLN A C 1
ATOM 841 O O . GLN A 1 112 ? -1.789 4.986 26.218 1.00 59.56 112 GLN A O 1
ATOM 846 N N . GLY A 1 113 ? 0.099 5.410 25.082 1.00 53.06 113 GLY A N 1
ATOM 847 C CA . GLY A 1 113 ? 1.027 5.083 26.173 1.00 53.06 113 GLY A CA 1
ATOM 848 C C . GLY A 1 113 ? 1.178 6.179 27.235 1.00 53.06 113 GLY A C 1
ATOM 849 O O . GLY A 1 113 ? 1.775 5.934 28.277 1.00 53.06 113 GLY A O 1
ATOM 850 N N . SER A 1 114 ? 0.629 7.372 26.994 1.00 46.16 114 SER A N 1
ATOM 851 C CA . SER A 1 114 ? 0.608 8.506 27.926 1.00 46.16 114 SER A CA 1
ATOM 852 C C . SER A 1 114 ? -0.802 8.746 28.486 1.00 46.16 114 SER A C 1
ATOM 854 O O . SER A 1 114 ? -1.304 9.865 28.535 1.00 46.16 114 SER A O 1
ATOM 856 N N . GLY A 1 115 ? -1.458 7.669 28.931 1.00 47.47 115 GLY A N 1
ATOM 857 C CA . GLY A 1 115 ? -2.503 7.787 29.951 1.00 47.47 115 GLY A CA 1
ATOM 858 C C . GLY A 1 115 ? -1.863 8.178 31.293 1.00 47.47 115 GLY A C 1
ATOM 859 O O . GLY A 1 115 ? -0.713 7.800 31.520 1.00 47.47 115 GLY A O 1
ATOM 860 N N . PRO A 1 116 ? -2.545 8.933 32.174 1.00 45.28 116 PRO A N 1
ATOM 861 C CA . PRO A 1 116 ? -1.972 9.386 33.438 1.00 45.28 116 PRO A CA 1
ATOM 862 C C . PRO A 1 116 ? -1.737 8.189 34.372 1.00 45.28 116 PRO A C 1
ATOM 864 O O . PRO A 1 116 ? -2.598 7.819 35.165 1.00 45.28 116 PRO A O 1
ATOM 867 N N . ALA A 1 117 ? -0.570 7.564 34.254 1.00 52.00 117 ALA A N 1
ATOM 868 C CA . ALA A 1 117 ? 0.085 6.924 35.377 1.00 52.00 117 ALA A CA 1
ATOM 869 C C . ALA A 1 117 ? 0.692 8.050 36.227 1.00 52.00 117 ALA A C 1
ATOM 871 O O . ALA A 1 117 ? 1.274 8.982 35.677 1.00 52.00 117 ALA A O 1
ATOM 872 N N . ASP A 1 118 ? 0.512 7.960 37.541 1.00 48.44 118 ASP A N 1
ATOM 873 C CA . ASP A 1 118 ? 0.986 8.899 38.568 1.00 48.44 118 ASP A CA 1
ATOM 874 C C . ASP A 1 118 ? 0.061 10.096 38.861 1.00 48.44 118 ASP A C 1
ATOM 876 O O . ASP A 1 118 ? 0.439 11.265 38.827 1.00 48.44 118 ASP A O 1
ATOM 880 N N . ALA A 1 119 ? -1.172 9.774 39.254 1.00 43.62 119 ALA A N 1
ATOM 881 C CA . ALA A 1 119 ? -1.871 10.529 40.290 1.00 43.62 119 ALA A CA 1
ATOM 882 C C . ALA A 1 119 ? -2.079 9.606 41.503 1.00 43.62 119 ALA A C 1
ATOM 884 O O . ALA A 1 119 ? -3.157 9.039 41.683 1.00 43.62 119 ALA A O 1
ATOM 885 N N . GLN A 1 120 ? -1.025 9.417 42.302 1.00 38.06 120 GLN A N 1
ATOM 886 C CA . GLN A 1 120 ? -1.118 8.859 43.652 1.00 38.06 120 GLN A CA 1
ATOM 887 C C . GLN A 1 120 ? -0.187 9.605 44.601 1.00 38.06 120 GLN A C 1
ATOM 889 O O . GLN A 1 120 ? 0.967 9.869 44.200 1.00 38.06 120 GLN A O 1
#

pLDDT: mean 80.77, std 12.86, range [38.06, 96.25]

Foldseek 3Di:
DCVLQLVLLLQLLVCVVVVHDQLLPDLVVVCVSCVSNVVSLVPDDPVVNLVLLLVQQQPDWDDDPNDIDRQADNVVSDGPDPPDDCSNSSSSSSVSCCVVCVVVSVVVVVVVVPDDDDPD

Secondary structure (DSSP, 8-state):
--GGGHHHHHHHHHHHHTTPPPTTT-HHHHHHHHHHHHHHHHTS-HHHHHHHHHHHHTT-EEEETTEEEESEETTTTEES-TT--HHHHHHHHHHHHHHHHHHHHHHHHHHHS-S-----

Sequence (120 aa):
RIAPVIPPLIPVYLRLAQGGAPLMDDPSSLGELLQPFTDGLAAMKDEDADYIMGVCLGVVQRQQNGAWANVWSTSQGVCMFQDMDLGVILPLIVRVITQNLGPFMQGLLTSQGSGPADAQ

Radius of gyration: 16.51 Å; chains: 1; bounding box: 34×28×63 Å